Protein AF-A0A2D9YZS0-F1 (afdb_monomer_lite)

Structure (mmCIF, N/CA/C/O backbone):
data_AF-A0A2D9YZS0-F1
#
_entry.id   AF-A0A2D9YZS0-F1
#
loop_
_atom_site.group_PDB
_atom_site.id
_atom_site.type_symbol
_atom_site.label_atom_id
_atom_site.label_alt_id
_atom_site.label_comp_id
_atom_site.label_asym_id
_atom_site.label_entity_id
_atom_site.label_seq_id
_atom_site.pdbx_PDB_ins_code
_atom_site.Cartn_x
_atom_site.Cartn_y
_atom_site.Cartn_z
_atom_site.occupancy
_atom_site.B_iso_or_equiv
_atom_site.auth_seq_id
_atom_site.auth_comp_id
_atom_site.auth_asym_id
_atom_site.auth_atom_id
_atom_site.pdbx_PDB_model_num
ATOM 1 N N . GLN A 1 1 ? 3.597 -16.973 -0.737 1.00 70.44 1 GLN A N 1
ATOM 2 C CA . GLN A 1 1 ? 2.461 -17.257 -1.648 1.00 70.44 1 GLN A CA 1
ATOM 3 C C . GLN A 1 1 ? 2.086 -16.084 -2.566 1.00 70.44 1 GLN A C 1
ATOM 5 O O . GLN A 1 1 ? 2.012 -16.325 -3.759 1.00 70.44 1 GLN A O 1
ATOM 10 N N . SER A 1 2 ? 1.908 -14.833 -2.097 1.00 84.69 2 SER A N 1
ATOM 11 C CA . SER A 1 2 ? 1.722 -13.675 -3.012 1.00 84.69 2 SER A CA 1
ATOM 12 C C . SER A 1 2 ? 3.036 -13.207 -3.658 1.00 84.69 2 SER A C 1
ATOM 14 O O . SER A 1 2 ? 3.125 -13.088 -4.875 1.00 84.69 2 SER A O 1
ATOM 16 N N . ILE A 1 3 ? 4.083 -13.016 -2.844 1.00 93.44 3 ILE A N 1
ATOM 17 C CA . ILE A 1 3 ? 5.405 -12.545 -3.297 1.00 93.44 3 ILE A CA 1
ATOM 18 C C . ILE A 1 3 ? 5.982 -13.493 -4.355 1.00 93.44 3 ILE A C 1
ATOM 20 O O . ILE A 1 3 ? 6.200 -13.067 -5.483 1.00 93.44 3 ILE A O 1
ATOM 24 N N . ASP A 1 4 ? 6.102 -14.788 -4.041 1.00 92.94 4 ASP A N 1
ATOM 25 C CA . ASP A 1 4 ? 6.663 -15.786 -4.968 1.00 92.94 4 ASP A CA 1
ATOM 26 C C . ASP A 1 4 ? 5.914 -15.841 -6.311 1.00 92.94 4 ASP A C 1
ATOM 28 O O . ASP A 1 4 ? 6.512 -16.067 -7.362 1.00 92.94 4 ASP A O 1
ATOM 32 N N . TYR A 1 5 ? 4.590 -15.645 -6.289 1.00 92.38 5 TYR A N 1
ATOM 33 C CA . TYR A 1 5 ? 3.774 -15.619 -7.501 1.00 92.38 5 TYR A CA 1
ATOM 34 C C . TYR A 1 5 ? 4.123 -14.416 -8.380 1.00 92.38 5 TYR A C 1
ATOM 36 O O . TYR A 1 5 ? 4.370 -14.582 -9.577 1.00 92.38 5 TYR A O 1
ATOM 44 N N . TYR A 1 6 ? 4.176 -13.215 -7.799 1.00 92.81 6 TYR A N 1
ATOM 45 C CA . TYR A 1 6 ? 4.490 -12.007 -8.557 1.00 92.81 6 TYR A CA 1
ATOM 46 C C . TYR A 1 6 ? 5.962 -11.941 -8.981 1.00 92.81 6 TYR A C 1
ATOM 48 O O . TYR A 1 6 ? 6.238 -11.475 -10.081 1.00 92.81 6 TYR A O 1
ATOM 56 N N . GLU A 1 7 ? 6.898 -12.484 -8.197 1.00 93.12 7 GLU A N 1
ATOM 57 C CA . GLU A 1 7 ? 8.307 -12.602 -8.599 1.00 93.12 7 GLU A CA 1
ATOM 58 C C . GLU A 1 7 ? 8.473 -13.527 -9.812 1.00 93.12 7 GLU A C 1
ATOM 60 O O . GLU A 1 7 ? 9.188 -13.188 -10.755 1.00 93.12 7 GLU A O 1
ATOM 65 N N . ARG A 1 8 ? 7.753 -14.658 -9.848 1.00 92.56 8 ARG A N 1
ATOM 66 C CA . ARG A 1 8 ? 7.718 -15.544 -11.026 1.00 92.56 8 ARG A CA 1
ATOM 67 C C . ARG A 1 8 ? 7.053 -14.887 -12.231 1.00 92.56 8 ARG A C 1
ATOM 69 O O . ARG A 1 8 ? 7.498 -15.069 -13.358 1.00 92.56 8 ARG A O 1
ATOM 76 N N . ARG A 1 9 ? 5.972 -14.128 -12.025 1.00 90.00 9 ARG A N 1
ATOM 77 C CA . ARG A 1 9 ? 5.337 -13.369 -13.116 1.00 90.00 9 ARG A CA 1
ATOM 78 C C . ARG A 1 9 ? 6.302 -12.341 -13.692 1.00 90.00 9 ARG A C 1
ATOM 80 O O . ARG A 1 9 ? 6.414 -12.256 -14.914 1.00 90.00 9 ARG A O 1
ATOM 87 N N . LEU A 1 10 ? 7.015 -11.629 -12.823 1.00 91.38 10 LEU A N 1
ATOM 88 C CA . LEU A 1 10 ? 8.005 -10.639 -13.212 1.00 91.38 10 LEU A CA 1
ATOM 89 C C . LEU A 1 10 ? 9.159 -11.276 -13.987 1.00 91.38 10 LEU A C 1
ATOM 91 O O . LEU A 1 10 ? 9.530 -10.747 -15.025 1.00 91.38 10 LEU A O 1
ATOM 95 N N . SER A 1 11 ? 9.691 -12.424 -13.551 1.00 89.69 11 SER A N 1
ATOM 96 C CA . SER A 1 11 ? 10.796 -13.082 -14.263 1.00 89.69 11 SER A CA 1
ATOM 97 C C . SER A 1 11 ? 10.420 -13.520 -15.681 1.00 89.69 11 SER A C 1
ATOM 99 O O . SER A 1 11 ? 11.250 -13.424 -16.577 1.00 89.69 11 SER A O 1
ATOM 101 N N . VAL A 1 12 ? 9.169 -13.935 -15.902 1.00 87.94 12 VAL A N 1
ATOM 102 C CA . VAL A 1 12 ? 8.662 -14.312 -17.233 1.00 87.94 12 VAL A CA 1
ATOM 103 C C . VAL A 1 12 ? 8.410 -13.092 -18.126 1.00 87.94 12 VAL A C 1
ATOM 105 O O . VAL A 1 12 ? 8.607 -13.174 -19.332 1.00 87.94 12 VAL A O 1
ATOM 108 N N . HIS A 1 13 ? 7.980 -11.963 -17.557 1.00 83.38 13 HIS A N 1
ATOM 109 C CA . HIS A 1 13 ? 7.566 -10.779 -18.326 1.00 83.38 13 HIS A CA 1
ATOM 110 C C . HIS A 1 13 ? 8.608 -9.655 -18.323 1.00 83.38 13 HIS A C 1
ATOM 112 O O . HIS A 1 13 ? 8.334 -8.592 -18.866 1.00 83.38 13 HIS A O 1
ATOM 118 N N . LYS A 1 14 ? 9.797 -9.855 -17.738 1.00 74.06 14 LYS A N 1
ATOM 119 C CA . LYS A 1 14 ? 10.811 -8.796 -17.573 1.00 74.06 14 LYS A CA 1
ATOM 120 C C . LYS A 1 14 ? 11.263 -8.178 -18.901 1.00 74.06 14 LYS A C 1
ATOM 122 O O . LYS A 1 14 ? 11.593 -6.998 -18.945 1.00 74.06 14 LYS A O 1
ATOM 127 N N . GLU A 1 15 ? 11.256 -8.974 -19.965 1.00 78.69 15 GLU A N 1
ATOM 128 C CA . GLU A 1 15 ? 11.618 -8.561 -21.328 1.00 78.69 15 GLU A CA 1
ATOM 129 C C . GLU A 1 15 ? 10.388 -8.260 -22.202 1.00 78.69 15 GLU A C 1
ATOM 131 O O . GLU A 1 15 ? 10.518 -8.007 -23.397 1.00 78.69 15 GLU A O 1
ATOM 136 N N . SER A 1 16 ? 9.185 -8.271 -21.617 1.00 82.31 16 SER A N 1
ATOM 137 C CA . SER A 1 16 ? 7.958 -7.925 -22.329 1.00 82.31 16 SER A CA 1
ATOM 138 C C . SER A 1 16 ? 7.976 -6.460 -22.766 1.00 82.31 16 SER A C 1
ATOM 140 O O . SER A 1 16 ? 8.431 -5.573 -22.038 1.00 82.31 16 SER A O 1
ATOM 142 N N . SER A 1 17 ? 7.413 -6.196 -23.945 1.00 82.94 17 SER A N 1
ATOM 143 C CA . SER A 1 17 ? 7.120 -4.836 -24.406 1.00 82.94 17 SER A CA 1
ATOM 144 C C . SER A 1 17 ? 5.945 -4.200 -23.652 1.00 82.94 17 SER A C 1
ATOM 146 O O . SER A 1 17 ? 5.761 -2.990 -23.731 1.00 82.94 17 SER A O 1
ATOM 148 N N . ASP A 1 18 ? 5.175 -4.993 -22.901 1.00 89.88 18 ASP A N 1
ATOM 149 C CA . ASP A 1 18 ? 4.064 -4.519 -22.075 1.00 89.88 18 ASP A CA 1
ATOM 150 C C . ASP A 1 18 ? 4.576 -3.921 -20.755 1.00 89.88 18 ASP A C 1
ATOM 152 O O . ASP A 1 18 ? 4.667 -4.581 -19.714 1.00 89.88 18 ASP A O 1
ATOM 156 N N . LYS A 1 19 ? 4.976 -2.651 -20.827 1.00 90.94 19 LYS A N 1
ATOM 157 C CA . LYS A 1 19 ? 5.493 -1.889 -19.687 1.00 90.94 19 LYS A CA 1
ATOM 158 C C . LYS A 1 19 ? 4.419 -1.615 -18.636 1.00 90.94 19 LYS A C 1
ATOM 160 O O . LYS A 1 19 ? 4.729 -1.653 -17.447 1.00 90.94 19 LYS A O 1
ATOM 165 N N . GLU A 1 20 ? 3.169 -1.418 -19.047 1.00 91.00 20 GLU A N 1
ATOM 166 C CA . GLU A 1 20 ? 2.042 -1.219 -18.129 1.00 91.00 20 GLU A CA 1
ATOM 167 C C . GLU A 1 20 ? 1.845 -2.438 -17.227 1.00 91.00 20 GLU A C 1
ATOM 169 O O . GLU A 1 20 ? 1.749 -2.314 -16.002 1.00 91.00 20 GLU A O 1
ATOM 174 N N . TRP A 1 21 ? 1.877 -3.638 -17.808 1.00 91.25 21 TRP A N 1
ATOM 175 C CA . TRP A 1 21 ? 1.764 -4.873 -17.044 1.00 91.25 21 TRP A CA 1
ATOM 176 C C . TRP A 1 21 ? 2.940 -5.084 -16.087 1.00 91.25 21 TRP A C 1
ATOM 178 O O . TRP A 1 21 ? 2.751 -5.517 -14.946 1.00 91.25 21 TRP A O 1
ATOM 188 N N . ILE A 1 22 ? 4.160 -4.742 -16.509 1.00 93.44 22 ILE A N 1
ATOM 189 C CA . ILE A 1 22 ? 5.340 -4.811 -15.638 1.00 93.44 22 ILE A CA 1
ATOM 190 C C . ILE A 1 22 ? 5.192 -3.841 -14.457 1.00 93.44 22 ILE A C 1
ATOM 192 O O . ILE A 1 22 ? 5.415 -4.247 -13.313 1.00 93.44 22 ILE A O 1
ATOM 196 N N . ALA A 1 23 ? 4.767 -2.597 -14.706 1.00 93.94 23 ALA A N 1
ATOM 197 C CA . ALA A 1 23 ? 4.493 -1.626 -13.650 1.00 93.94 23 ALA A CA 1
ATOM 198 C C . ALA A 1 23 ? 3.445 -2.164 -12.665 1.00 93.94 23 ALA A C 1
ATOM 200 O O . ALA A 1 23 ? 3.661 -2.148 -11.454 1.00 93.94 23 ALA A O 1
ATOM 201 N N . PHE A 1 24 ? 2.352 -2.740 -13.170 1.00 92.12 24 PHE A N 1
ATOM 202 C CA . PHE A 1 24 ? 1.326 -3.364 -12.338 1.00 92.12 24 PHE A CA 1
ATOM 203 C C . PHE A 1 24 ? 1.882 -4.491 -11.450 1.00 92.12 24 PHE A C 1
ATOM 205 O O . PHE A 1 24 ? 1.581 -4.534 -10.252 1.00 92.12 24 PHE A O 1
ATOM 212 N N . ILE A 1 25 ? 2.721 -5.386 -11.991 1.00 94.19 25 ILE A N 1
ATOM 213 C CA . ILE A 1 25 ? 3.350 -6.466 -11.211 1.00 94.19 25 ILE A CA 1
ATOM 214 C C . ILE A 1 25 ? 4.218 -5.892 -10.085 1.00 94.19 25 ILE A C 1
ATOM 216 O O . ILE A 1 25 ? 4.121 -6.354 -8.944 1.00 94.19 25 ILE A O 1
ATOM 220 N N . TYR A 1 26 ? 5.029 -4.872 -10.375 1.00 96.19 26 TYR A N 1
ATOM 221 C CA . TYR A 1 26 ? 5.831 -4.188 -9.361 1.00 96.19 26 TYR A CA 1
ATOM 222 C C . TYR A 1 26 ? 4.963 -3.546 -8.274 1.00 96.19 26 TYR A C 1
ATOM 224 O O . TYR A 1 26 ? 5.251 -3.713 -7.088 1.00 96.19 26 TYR A O 1
ATOM 232 N N . GLY A 1 27 ? 3.845 -2.912 -8.639 1.00 94.50 27 GLY A N 1
ATOM 233 C CA . GLY A 1 27 ? 2.880 -2.387 -7.672 1.00 94.50 27 GLY A CA 1
ATOM 234 C C . GLY A 1 27 ? 2.322 -3.478 -6.747 1.00 94.50 27 GLY A C 1
ATOM 235 O O . GLY A 1 27 ? 2.258 -3.301 -5.527 1.00 94.50 27 GLY A O 1
ATOM 236 N N . LYS A 1 28 ? 1.991 -4.659 -7.290 1.00 93.75 28 LYS A N 1
ATOM 237 C CA . LYS A 1 28 ? 1.517 -5.809 -6.494 1.00 93.75 28 LYS A CA 1
ATOM 238 C C . LYS A 1 28 ? 2.599 -6.429 -5.607 1.00 93.75 28 LYS A C 1
ATOM 240 O O . LYS A 1 28 ? 2.289 -6.882 -4.496 1.00 93.75 28 LYS A O 1
ATOM 245 N N . LEU A 1 29 ? 3.856 -6.433 -6.050 1.00 96.19 29 LEU A N 1
ATOM 246 C CA . LEU A 1 29 ? 4.998 -6.807 -5.211 1.00 96.19 29 LEU A CA 1
ATOM 247 C C . LEU A 1 29 ? 5.174 -5.825 -4.059 1.00 96.19 29 LEU A C 1
ATOM 249 O O . LEU A 1 29 ? 5.246 -6.264 -2.911 1.00 96.19 29 LEU A O 1
ATOM 253 N N . GLY A 1 30 ? 5.155 -4.521 -4.345 1.00 96.69 30 GLY A N 1
ATOM 254 C CA . GLY A 1 30 ? 5.266 -3.472 -3.335 1.00 96.69 30 GLY A CA 1
ATOM 255 C C . GLY A 1 30 ? 4.224 -3.636 -2.240 1.00 96.69 30 GLY A C 1
ATOM 256 O O . GLY A 1 30 ? 4.551 -3.665 -1.054 1.00 96.69 30 GLY A O 1
ATOM 257 N N . PHE A 1 31 ? 2.982 -3.893 -2.642 1.00 92.94 31 PHE A N 1
ATOM 258 C CA . PHE A 1 31 ? 1.888 -4.182 -1.727 1.00 92.94 31 PHE A CA 1
ATOM 259 C C . PHE A 1 31 ? 2.143 -5.429 -0.872 1.00 92.94 31 PHE A C 1
ATOM 261 O O . PHE A 1 31 ? 2.045 -5.397 0.356 1.00 92.94 31 PHE A O 1
ATOM 268 N N . SER A 1 32 ? 2.516 -6.538 -1.512 1.00 93.38 32 SER A N 1
ATOM 269 C CA . SER A 1 32 ? 2.779 -7.802 -0.817 1.00 93.38 32 SER A CA 1
ATOM 270 C C . SER A 1 32 ? 3.911 -7.659 0.207 1.00 93.38 32 SER A C 1
ATOM 272 O O . SER A 1 32 ? 3.825 -8.200 1.313 1.00 93.38 32 SER A O 1
ATOM 274 N N . TYR A 1 33 ? 4.948 -6.891 -0.129 1.00 96.44 33 TYR A N 1
ATOM 275 C CA . TYR A 1 33 ? 6.053 -6.579 0.768 1.00 96.44 33 TYR A CA 1
ATOM 276 C C . TYR A 1 33 ? 5.649 -5.637 1.905 1.00 96.44 33 TYR A C 1
ATOM 278 O O . TYR A 1 33 ? 6.039 -5.886 3.047 1.00 96.44 33 TYR A O 1
ATOM 286 N N . PHE A 1 34 ? 4.814 -4.630 1.634 1.00 95.19 34 PHE A N 1
ATOM 287 C CA . PHE A 1 34 ? 4.296 -3.703 2.643 1.00 95.19 34 PHE A CA 1
ATOM 288 C C . PHE A 1 34 ? 3.526 -4.440 3.745 1.00 95.19 34 PHE A C 1
ATOM 290 O O . PHE A 1 34 ? 3.835 -4.288 4.927 1.00 95.19 34 PHE A O 1
ATOM 297 N N . TYR A 1 35 ? 2.587 -5.317 3.376 1.00 90.75 35 TYR A N 1
ATOM 298 C CA . TYR A 1 35 ? 1.817 -6.101 4.352 1.00 90.75 35 TYR A CA 1
ATOM 299 C C . TYR A 1 35 ? 2.637 -7.185 5.055 1.00 90.75 35 TYR A C 1
ATOM 301 O O . TYR A 1 35 ? 2.312 -7.571 6.179 1.00 90.75 35 TYR A O 1
ATOM 309 N N . SER A 1 36 ? 3.742 -7.609 4.439 1.00 93.25 36 SER A N 1
ATOM 310 C CA . SER A 1 36 ? 4.750 -8.472 5.068 1.00 93.25 36 SER A CA 1
ATOM 311 C C . SER A 1 36 ? 5.761 -7.689 5.920 1.00 93.25 36 SER A C 1
ATOM 313 O O . SER A 1 36 ? 6.728 -8.272 6.406 1.00 93.25 36 SER A O 1
ATOM 315 N N . LYS A 1 37 ? 5.560 -6.373 6.098 1.00 94.69 37 LYS A N 1
ATOM 316 C CA . LYS A 1 37 ? 6.434 -5.438 6.830 1.00 94.69 37 LYS A CA 1
ATOM 317 C C . LYS A 1 37 ? 7.867 -5.347 6.293 1.00 94.69 37 LYS A C 1
ATOM 319 O O . LYS A 1 37 ? 8.752 -4.826 6.970 1.00 94.69 37 LYS A O 1
ATOM 324 N N . ASN A 1 38 ? 8.111 -5.811 5.069 1.00 97.38 38 ASN A N 1
ATOM 325 C CA . ASN A 1 38 ? 9.389 -5.631 4.394 1.00 97.38 38 ASN A CA 1
ATOM 326 C C . ASN A 1 38 ? 9.373 -4.306 3.626 1.00 97.38 38 ASN A C 1
ATOM 328 O O . ASN A 1 38 ? 9.245 -4.269 2.404 1.00 97.38 38 ASN A O 1
ATOM 332 N N . TYR A 1 39 ? 9.464 -3.205 4.369 1.00 98.12 39 TYR A N 1
ATOM 333 C CA . TYR A 1 39 ? 9.305 -1.867 3.802 1.00 98.12 39 TYR A CA 1
ATOM 334 C C . TYR A 1 39 ? 10.423 -1.480 2.829 1.00 98.12 39 TYR A C 1
ATOM 336 O O . TYR A 1 39 ? 10.181 -0.687 1.928 1.00 98.12 39 TYR A O 1
ATOM 344 N N . VAL A 1 40 ? 11.621 -2.061 2.961 1.00 98.44 40 VAL A N 1
ATOM 345 C CA . VAL A 1 40 ? 12.727 -1.828 2.017 1.00 98.44 40 VAL A CA 1
ATOM 346 C C . VAL A 1 40 ? 12.361 -2.368 0.636 1.00 98.44 40 VAL A C 1
ATOM 348 O O . VAL A 1 40 ? 12.332 -1.607 -0.325 1.00 98.44 40 VAL A O 1
ATOM 351 N N . LYS A 1 41 ? 11.967 -3.644 0.546 1.00 98.00 41 LYS A N 1
ATOM 352 C CA . LYS A 1 41 ? 11.535 -4.231 -0.730 1.00 98.00 41 LYS A CA 1
ATOM 353 C C . LYS A 1 41 ? 10.229 -3.633 -1.250 1.00 98.00 41 LYS A C 1
ATOM 355 O O . LYS A 1 41 ? 10.024 -3.558 -2.461 1.00 98.00 41 LYS A O 1
ATOM 360 N N . ALA A 1 42 ? 9.342 -3.209 -0.347 1.00 98.31 42 ALA A N 1
ATOM 361 C CA . ALA A 1 42 ? 8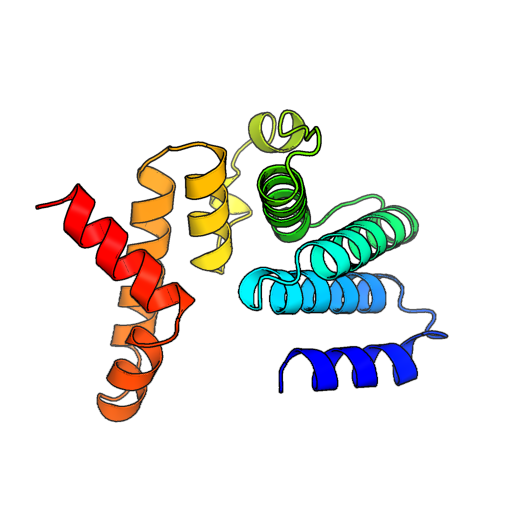.131 -2.495 -0.729 1.00 98.31 42 ALA A CA 1
ATOM 362 C C . ALA A 1 42 ? 8.476 -1.186 -1.447 1.00 98.31 42 ALA A C 1
ATOM 364 O O . ALA A 1 42 ? 7.930 -0.924 -2.515 1.00 98.31 42 ALA A O 1
ATOM 365 N N . LEU A 1 43 ? 9.423 -0.417 -0.895 1.00 98.50 43 LEU A N 1
ATOM 366 C CA . LEU A 1 43 ? 9.879 0.845 -1.468 1.00 98.50 43 LEU A CA 1
ATOM 367 C C . LEU A 1 43 ? 10.461 0.629 -2.866 1.00 98.50 43 LEU A C 1
ATOM 369 O O . LEU A 1 43 ? 9.982 1.244 -3.810 1.00 98.50 43 LEU A O 1
ATOM 373 N N . GLU A 1 44 ? 11.413 -0.298 -3.001 1.00 98.19 44 GLU A N 1
ATOM 374 C CA . GLU A 1 44 ? 12.049 -0.632 -4.285 1.00 98.19 44 GLU A CA 1
ATOM 375 C C . GLU A 1 44 ? 11.017 -1.029 -5.351 1.00 98.19 44 GLU A C 1
ATOM 377 O O . GLU A 1 44 ? 11.091 -0.610 -6.509 1.00 98.19 44 GLU A O 1
ATOM 382 N N . SER A 1 45 ? 10.021 -1.825 -4.954 1.00 98.06 45 SER A N 1
ATOM 383 C CA . SER A 1 45 ? 8.973 -2.291 -5.861 1.00 98.06 45 SER A CA 1
ATOM 384 C C . SER A 1 45 ? 8.026 -1.159 -6.268 1.00 98.06 45 SER A C 1
ATOM 386 O O . SER A 1 45 ? 7.676 -1.054 -7.439 1.00 98.06 45 SER A O 1
ATOM 388 N N . PHE A 1 46 ? 7.623 -0.287 -5.340 1.00 97.62 46 PHE A N 1
ATOM 389 C CA . PHE A 1 46 ? 6.771 0.857 -5.669 1.00 97.62 46 PHE A CA 1
ATOM 390 C C . PHE A 1 46 ? 7.497 1.898 -6.525 1.00 97.62 46 PHE A C 1
ATOM 392 O O . PHE A 1 46 ? 6.909 2.390 -7.481 1.00 97.62 46 PHE A O 1
ATOM 399 N N . GLU A 1 47 ? 8.772 2.182 -6.252 1.00 97.06 47 GLU A N 1
ATOM 400 C CA . GLU A 1 47 ? 9.585 3.086 -7.079 1.00 97.06 47 GLU A CA 1
ATOM 401 C C . GLU A 1 47 ? 9.749 2.535 -8.503 1.00 97.06 47 GLU A C 1
ATOM 403 O O . GLU A 1 47 ? 9.538 3.267 -9.470 1.00 97.06 47 GLU A O 1
ATOM 408 N N . SER A 1 48 ? 9.997 1.226 -8.643 1.00 96.50 48 SER A N 1
ATOM 409 C CA . SER A 1 48 ? 10.033 0.556 -9.953 1.00 96.50 48 SER A CA 1
ATOM 410 C C . SER A 1 48 ? 8.685 0.642 -10.678 1.00 96.50 48 SER A C 1
ATOM 412 O O . SER A 1 48 ? 8.634 0.904 -11.877 1.00 96.50 48 SER A O 1
ATOM 414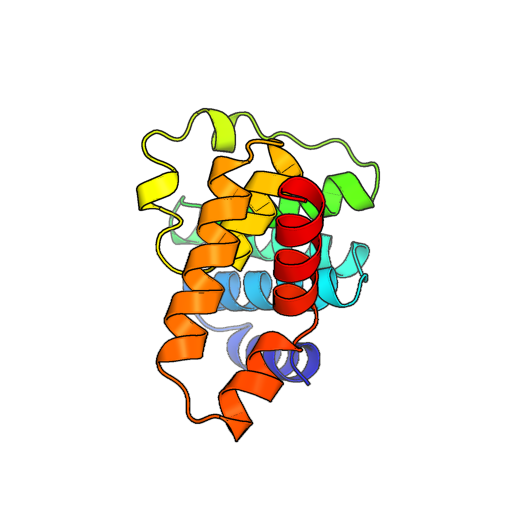 N N . SER A 1 49 ? 7.577 0.452 -9.953 1.00 96.00 49 SER A N 1
ATOM 415 C CA . SER A 1 49 ? 6.227 0.594 -10.508 1.00 96.00 49 SER A CA 1
ATOM 416 C C . SER A 1 49 ? 5.966 2.010 -11.018 1.00 96.00 49 SER A C 1
ATOM 418 O O . SER A 1 49 ? 5.442 2.150 -12.120 1.00 96.00 49 SER A O 1
ATOM 420 N N . THR A 1 50 ? 6.302 3.037 -10.231 1.00 95.12 50 THR A N 1
ATOM 421 C CA . THR A 1 50 ? 6.121 4.448 -10.602 1.00 95.12 50 THR A CA 1
ATOM 422 C C . THR A 1 50 ? 6.958 4.796 -11.826 1.00 95.12 50 THR A C 1
ATOM 424 O O . THR A 1 50 ? 6.420 5.340 -12.786 1.00 95.12 50 THR A O 1
ATOM 427 N N . GLN A 1 51 ? 8.246 4.437 -11.831 1.00 95.56 51 GLN A N 1
ATOM 428 C CA . GLN A 1 51 ? 9.137 4.746 -12.947 1.00 95.56 51 GLN A CA 1
ATOM 429 C C . GLN A 1 51 ? 8.610 4.164 -14.265 1.00 95.56 51 GLN A C 1
ATOM 431 O O . GLN A 1 51 ? 8.484 4.879 -15.255 1.00 95.56 51 GLN A O 1
ATOM 436 N N . ILE A 1 52 ? 8.255 2.878 -14.269 1.00 94.19 52 ILE A N 1
ATOM 437 C CA . ILE A 1 52 ? 7.814 2.195 -15.488 1.00 94.19 52 ILE A CA 1
ATOM 438 C C . ILE A 1 52 ? 6.447 2.717 -15.951 1.00 94.19 52 ILE A C 1
ATOM 440 O O . ILE A 1 52 ? 6.232 2.870 -17.151 1.00 94.19 52 ILE A O 1
ATOM 444 N N . ALA A 1 53 ? 5.527 3.013 -15.026 1.00 93.50 53 ALA A N 1
ATOM 445 C CA . ALA A 1 53 ? 4.220 3.571 -15.375 1.00 93.50 53 ALA A CA 1
ATOM 446 C C . ALA A 1 53 ? 4.349 4.955 -16.032 1.00 93.50 53 ALA A C 1
ATOM 448 O O . ALA A 1 53 ? 3.718 5.202 -17.062 1.00 93.50 53 ALA A O 1
ATOM 449 N N . LEU A 1 54 ? 5.224 5.816 -15.498 1.00 92.69 54 LEU A N 1
ATOM 450 C CA . LEU A 1 54 ? 5.529 7.122 -16.083 1.00 92.69 54 LEU A CA 1
ATOM 451 C C . LEU A 1 54 ? 6.157 6.994 -17.476 1.00 92.69 54 LEU A C 1
ATOM 453 O O . LEU A 1 54 ? 5.737 7.691 -18.394 1.00 92.69 54 LEU A O 1
ATOM 457 N N . GLU A 1 55 ? 7.107 6.074 -17.658 1.00 91.75 55 GLU A N 1
ATOM 458 C CA . GLU A 1 55 ? 7.721 5.807 -18.967 1.00 91.75 55 GLU A CA 1
ATOM 459 C C . GLU A 1 55 ? 6.706 5.279 -20.000 1.00 91.75 55 GLU A C 1
ATOM 461 O O . GLU A 1 55 ? 6.816 5.593 -21.184 1.00 91.75 55 GLU A O 1
ATOM 466 N N . ALA A 1 56 ? 5.728 4.478 -19.568 1.00 91.00 56 ALA A N 1
ATOM 467 C CA . ALA A 1 56 ? 4.763 3.826 -20.454 1.00 91.00 56 ALA A CA 1
ATOM 468 C C . ALA A 1 56 ? 3.550 4.702 -20.801 1.00 91.00 56 ALA A C 1
ATOM 470 O O . ALA A 1 56 ? 3.098 4.710 -21.943 1.00 91.00 56 ALA A O 1
ATOM 471 N N . THR A 1 57 ? 3.014 5.413 -19.810 1.00 89.38 57 THR A N 1
ATOM 472 C CA . THR A 1 57 ? 1.693 6.065 -19.888 1.00 89.38 57 THR A CA 1
ATOM 473 C C . THR A 1 57 ? 1.712 7.529 -19.481 1.00 89.38 57 THR A C 1
ATOM 475 O O . THR A 1 57 ? 0.721 8.227 -19.679 1.00 89.38 57 THR A O 1
ATOM 478 N N . ASN A 1 58 ? 2.824 8.006 -18.910 1.00 86.75 58 ASN A N 1
ATOM 479 C CA . ASN A 1 58 ? 2.911 9.312 -18.260 1.00 86.75 58 ASN A CA 1
ATOM 480 C C . ASN A 1 58 ? 1.860 9.507 -17.142 1.00 86.75 58 ASN A C 1
ATOM 482 O O . ASN A 1 58 ? 1.506 10.634 -16.799 1.00 86.75 58 ASN A O 1
ATOM 486 N N . GLU A 1 59 ? 1.360 8.409 -16.566 1.00 83.38 59 GLU A N 1
ATOM 487 C CA . GLU A 1 59 ? 0.423 8.398 -15.447 1.00 83.38 59 GLU A CA 1
ATOM 488 C C . GLU A 1 59 ? 0.914 7.440 -14.356 1.00 83.38 59 GLU A C 1
ATOM 490 O O . GLU A 1 59 ? 1.496 6.386 -14.612 1.00 83.38 59 GLU A O 1
ATOM 495 N N . GLU A 1 60 ? 0.663 7.806 -13.102 1.00 78.81 60 GLU A N 1
ATOM 496 C CA . GLU A 1 60 ? 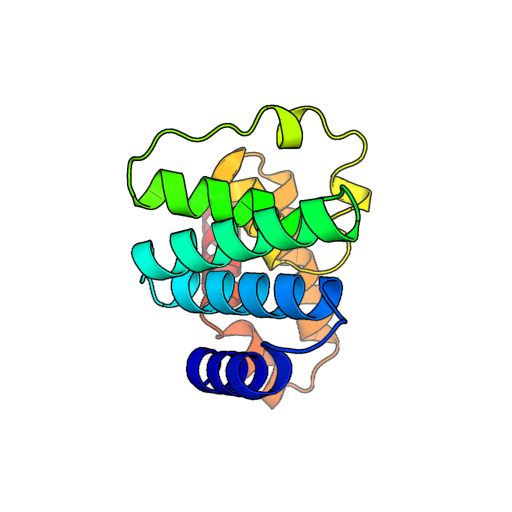0.916 6.948 -11.954 1.00 78.81 60 GLU A CA 1
ATOM 497 C C . GLU A 1 60 ? -0.391 6.466 -11.335 1.00 78.81 60 GLU A C 1
ATOM 499 O O . GLU A 1 60 ? -1.344 7.224 -11.145 1.00 78.81 60 GLU A O 1
ATOM 504 N N . MET A 1 61 ? -0.399 5.207 -10.906 1.00 85.44 61 MET A N 1
ATOM 505 C CA . MET A 1 61 ? -1.530 4.636 -10.188 1.00 85.44 61 MET A CA 1
ATOM 506 C C . MET A 1 61 ? -1.659 5.264 -8.795 1.00 85.44 61 MET A C 1
ATOM 508 O O . MET A 1 61 ? -0.748 5.153 -7.971 1.00 85.44 61 MET A O 1
ATOM 512 N N . LEU A 1 62 ? -2.828 5.834 -8.485 1.00 87.44 62 LEU A N 1
ATOM 513 C CA . LEU A 1 62 ? -3.136 6.401 -7.163 1.00 87.44 62 LEU A CA 1
ATOM 514 C C . LEU A 1 62 ? -2.837 5.414 -6.021 1.00 87.44 62 LEU A C 1
ATOM 516 O O . LEU A 1 62 ? -2.222 5.786 -5.024 1.00 87.44 62 LEU A O 1
ATOM 520 N N . HIS A 1 63 ? -3.201 4.142 -6.196 1.00 88.12 63 HIS A N 1
ATOM 521 C CA . HIS A 1 63 ? -2.879 3.079 -5.244 1.00 88.12 63 HIS A CA 1
ATOM 522 C C . HIS A 1 63 ? -1.374 3.017 -4.921 1.00 88.12 63 HIS A C 1
ATOM 524 O O . HIS A 1 63 ? -0.985 2.971 -3.756 1.00 88.12 63 HIS A O 1
ATOM 530 N N . VAL A 1 64 ? -0.510 3.062 -5.942 1.00 92.06 64 VAL A N 1
ATOM 531 C CA . VAL A 1 64 ? 0.949 3.020 -5.759 1.00 92.06 64 VAL A CA 1
ATOM 532 C C . VAL A 1 64 ? 1.438 4.274 -5.041 1.00 92.06 64 VAL A C 1
ATOM 534 O O . VAL A 1 64 ? 2.232 4.148 -4.113 1.00 92.06 64 VAL A O 1
ATOM 537 N N . LYS A 1 65 ? 0.904 5.457 -5.369 1.00 92.56 65 LYS A N 1
ATOM 538 C CA . LYS A 1 65 ? 1.239 6.715 -4.675 1.00 92.56 65 LYS A CA 1
ATOM 539 C C . LYS A 1 65 ? 0.955 6.650 -3.178 1.00 92.56 65 LYS A C 1
ATOM 541 O O . LYS A 1 65 ? 1.825 6.971 -2.367 1.00 92.56 65 LYS A O 1
ATOM 546 N N . ILE A 1 66 ? -0.237 6.178 -2.809 1.00 93.88 66 ILE A N 1
ATOM 547 C CA . ILE A 1 66 ? -0.658 6.033 -1.409 1.00 93.88 66 ILE A CA 1
ATOM 548 C C . ILE A 1 66 ? 0.321 5.129 -0.652 1.00 93.88 66 ILE A C 1
ATOM 550 O O . ILE A 1 66 ? 0.864 5.507 0.390 1.00 93.88 66 ILE A O 1
ATOM 554 N N . TYR A 1 67 ? 0.588 3.937 -1.186 1.00 95.19 67 TYR A N 1
ATOM 555 C CA . TYR A 1 67 ? 1.423 2.962 -0.491 1.00 95.19 67 TYR A CA 1
ATOM 556 C C . TYR A 1 67 ? 2.919 3.277 -0.555 1.00 95.19 67 TYR A C 1
ATOM 558 O O . TYR A 1 67 ? 3.643 2.924 0.378 1.00 95.19 67 TYR A O 1
ATOM 566 N N . LEU A 1 68 ? 3.389 4.005 -1.568 1.00 96.75 68 LEU A N 1
ATOM 567 C CA . LEU A 1 68 ? 4.741 4.557 -1.611 1.00 96.75 68 LEU A CA 1
ATOM 568 C C . LEU A 1 68 ? 4.948 5.574 -0.482 1.00 96.75 68 LEU A C 1
ATOM 570 O O . LEU A 1 68 ? 5.922 5.468 0.268 1.00 96.75 68 LEU A O 1
ATOM 574 N N . ALA A 1 69 ? 4.009 6.509 -0.302 1.00 96.94 69 ALA A N 1
ATOM 575 C CA . ALA A 1 69 ? 4.050 7.488 0.783 1.00 96.94 69 ALA A CA 1
ATOM 576 C C . ALA A 1 69 ? 4.001 6.809 2.164 1.00 96.94 69 ALA A C 1
ATOM 578 O O . ALA A 1 69 ? 4.832 7.094 3.030 1.00 96.94 69 ALA A O 1
ATOM 579 N N . LEU A 1 70 ? 3.102 5.837 2.357 1.00 96.81 70 LEU A N 1
ATOM 580 C CA . LEU A 1 70 ? 3.040 5.051 3.595 1.00 96.81 70 LEU A CA 1
ATOM 581 C C . LEU A 1 70 ? 4.329 4.267 3.850 1.00 96.81 70 LEU A C 1
ATOM 583 O O . LEU A 1 70 ? 4.805 4.222 4.983 1.00 96.81 70 LEU A O 1
ATOM 587 N N . THR A 1 71 ? 4.924 3.673 2.817 1.00 98.12 71 THR A N 1
ATOM 588 C CA . THR A 1 71 ? 6.192 2.942 2.940 1.00 98.12 71 THR A CA 1
ATOM 589 C C . THR A 1 71 ? 7.325 3.871 3.369 1.00 98.12 71 THR A C 1
ATOM 591 O O . THR A 1 71 ? 8.063 3.553 4.305 1.00 98.12 71 THR A O 1
ATOM 594 N N . LYS A 1 72 ? 7.434 5.052 2.750 1.00 98.00 72 LYS A N 1
ATOM 595 C CA . LYS A 1 72 ? 8.410 6.078 3.141 1.00 98.00 72 LYS A CA 1
ATOM 596 C C . LYS A 1 72 ? 8.193 6.537 4.588 1.00 98.00 72 LYS A C 1
ATOM 598 O O . LYS A 1 72 ? 9.160 6.580 5.348 1.00 98.00 72 LYS A O 1
ATOM 603 N N . LYS A 1 73 ? 6.938 6.743 5.010 1.00 96.75 73 LYS A N 1
ATOM 604 C CA . LYS A 1 73 ? 6.564 7.036 6.407 1.00 96.75 73 LYS A CA 1
ATOM 605 C C . LYS A 1 73 ? 7.039 5.945 7.376 1.00 96.75 73 LYS A C 1
ATOM 607 O O . LYS A 1 73 ? 7.650 6.271 8.391 1.00 96.75 73 LYS A O 1
ATOM 612 N N . GLN A 1 74 ? 6.829 4.660 7.062 1.00 97.31 74 GLN A N 1
ATOM 613 C CA . GLN A 1 74 ? 7.306 3.535 7.891 1.00 97.31 74 GLN A CA 1
ATOM 614 C C . GLN A 1 74 ? 8.838 3.487 7.994 1.00 97.31 74 GLN A C 1
ATOM 616 O O . GLN A 1 74 ? 9.383 3.179 9.053 1.00 97.31 74 GLN A O 1
ATOM 621 N N . LEU A 1 75 ? 9.536 3.838 6.912 1.00 97.88 75 LEU A N 1
ATOM 622 C CA . LEU A 1 75 ? 10.997 3.923 6.862 1.00 97.88 75 LEU A CA 1
ATOM 623 C C . LEU A 1 75 ? 11.566 5.226 7.447 1.00 97.88 75 LEU A C 1
ATOM 625 O O . LEU A 1 75 ? 12.782 5.403 7.426 1.00 97.88 75 LEU A O 1
ATOM 629 N N . ARG A 1 76 ? 10.720 6.136 7.957 1.00 97.44 76 ARG A N 1
ATOM 630 C CA . ARG A 1 76 ? 11.108 7.484 8.419 1.00 97.44 76 ARG A CA 1
ATOM 631 C C . ARG A 1 76 ? 11.854 8.298 7.351 1.00 97.44 76 ARG A C 1
ATOM 633 O O . ARG A 1 76 ? 12.715 9.109 7.679 1.00 97.44 76 ARG A O 1
ATOM 640 N N . LYS A 1 77 ? 11.536 8.063 6.077 1.00 96.94 77 LYS A N 1
ATOM 641 C CA . LYS A 1 77 ? 12.012 8.864 4.947 1.00 96.94 77 LYS A CA 1
ATOM 642 C C . LYS A 1 77 ? 11.056 10.024 4.701 1.00 96.94 77 LYS A C 1
ATOM 644 O O . LYS A 1 77 ? 9.874 9.926 5.025 1.00 96.94 77 LYS A O 1
ATOM 649 N N . GLU A 1 78 ? 11.558 11.087 4.088 1.00 95.31 78 GLU A N 1
ATOM 650 C CA . GLU A 1 78 ? 10.718 12.169 3.574 1.00 95.31 78 GLU A CA 1
ATOM 651 C C . GLU A 1 78 ? 9.780 11.644 2.480 1.00 95.31 78 GLU A C 1
ATOM 653 O O . GLU A 1 78 ? 10.144 10.773 1.682 1.00 95.31 78 GLU A O 1
ATOM 658 N N . TYR A 1 79 ? 8.552 12.152 2.467 1.00 93.81 79 TYR A N 1
ATOM 659 C CA . TYR A 1 79 ? 7.531 11.809 1.486 1.00 93.81 79 TYR A CA 1
ATOM 660 C C . TYR A 1 79 ? 6.645 13.018 1.217 1.00 93.81 79 TYR A C 1
ATOM 662 O O . TYR A 1 79 ? 6.414 13.830 2.111 1.00 93.81 79 TYR A O 1
ATOM 670 N N . ASP A 1 80 ? 6.147 13.106 -0.012 1.00 89.81 80 ASP A N 1
ATOM 671 C CA . ASP A 1 80 ? 5.225 14.145 -0.445 1.00 89.81 80 ASP A CA 1
ATOM 672 C C . ASP A 1 80 ? 3.865 13.520 -0.771 1.00 89.81 80 ASP A C 1
ATOM 674 O O . ASP A 1 80 ? 3.784 12.463 -1.400 1.00 89.81 80 ASP A O 1
ATOM 678 N N . ILE A 1 81 ? 2.804 14.169 -0.300 1.00 90.75 81 ILE A N 1
ATOM 679 C CA . ILE A 1 81 ? 1.410 13.813 -0.581 1.00 90.75 81 ILE A CA 1
ATOM 680 C C . ILE A 1 81 ? 0.660 14.959 -1.265 1.00 90.75 81 ILE A C 1
ATOM 682 O O . ILE A 1 81 ? -0.549 14.854 -1.446 1.00 90.75 81 ILE A O 1
ATOM 686 N N . SER A 1 82 ? 1.344 16.042 -1.650 1.00 90.31 82 SER A N 1
ATOM 687 C CA . SER A 1 82 ? 0.742 17.228 -2.272 1.00 90.31 82 SER A CA 1
ATOM 688 C C . SER A 1 82 ? -0.033 16.868 -3.531 1.00 90.31 82 SER A C 1
ATOM 690 O O . SER A 1 82 ? -1.145 17.347 -3.727 1.00 90.31 82 SER A O 1
ATOM 692 N N . GLU A 1 83 ? 0.495 15.948 -4.340 1.00 86.12 83 GLU A N 1
ATOM 693 C CA . GLU A 1 83 ? -0.224 15.442 -5.507 1.00 86.12 83 GLU A CA 1
ATOM 694 C C . GLU A 1 83 ? -1.501 14.689 -5.127 1.00 86.12 83 GLU A C 1
ATOM 696 O O . GLU A 1 83 ? -2.526 14.901 -5.760 1.00 86.12 83 GLU A O 1
ATOM 701 N N . ILE A 1 84 ? -1.472 13.851 -4.081 1.00 87.88 84 ILE A N 1
ATOM 702 C CA . ILE A 1 84 ? -2.658 13.125 -3.592 1.00 87.88 84 ILE A CA 1
ATOM 703 C C . ILE A 1 84 ? -3.705 14.122 -3.074 1.00 87.88 84 ILE A C 1
ATOM 705 O O . ILE A 1 84 ? -4.889 13.970 -3.354 1.00 87.88 84 ILE A O 1
ATOM 709 N N . LEU A 1 85 ? -3.267 15.152 -2.344 1.00 85.81 85 LEU A N 1
ATOM 710 C CA . LEU A 1 85 ? -4.126 16.212 -1.811 1.00 85.81 85 LEU A CA 1
ATOM 711 C C . LEU A 1 85 ? -4.722 17.104 -2.908 1.00 85.81 85 LEU A C 1
ATOM 713 O O . LEU A 1 85 ? -5.827 17.609 -2.740 1.00 85.81 85 LEU A O 1
ATOM 717 N N . GLY A 1 86 ? -3.996 17.301 -4.010 1.00 84.88 86 GLY A N 1
ATOM 718 C CA . GLY A 1 86 ? -4.434 18.084 -5.163 1.00 84.88 86 GLY A CA 1
ATOM 719 C C . GLY A 1 86 ? -5.331 17.323 -6.143 1.00 84.88 86 GLY A C 1
ATOM 720 O O . GLY A 1 86 ? -5.777 17.912 -7.124 1.00 84.88 86 GLY A O 1
ATOM 721 N N . MET A 1 87 ? -5.592 16.028 -5.922 1.00 83.75 87 MET A N 1
ATOM 722 C CA . MET A 1 87 ? -6.495 15.262 -6.781 1.00 83.75 87 MET A CA 1
ATOM 723 C C . MET A 1 87 ? -7.954 15.613 -6.499 1.00 83.75 87 MET A C 1
ATOM 725 O O . MET A 1 87 ? -8.530 15.205 -5.488 1.00 83.75 87 MET A O 1
ATOM 729 N N . ASP A 1 88 ? -8.587 16.271 -7.465 1.00 79.19 88 ASP A N 1
ATOM 730 C CA . ASP A 1 88 ? -10.038 16.399 -7.485 1.00 79.19 88 ASP A CA 1
ATOM 731 C C . ASP A 1 88 ? -10.696 15.017 -7.563 1.00 79.19 88 ASP A C 1
ATOM 733 O O . ASP A 1 88 ? -10.249 14.127 -8.295 1.00 79.19 88 ASP A O 1
ATOM 737 N N . LYS A 1 89 ? -11.802 14.851 -6.826 1.00 75.06 89 LYS A N 1
ATOM 738 C CA . LYS A 1 89 ? -12.643 13.643 -6.871 1.00 75.06 89 LYS A CA 1
ATOM 739 C C . LYS A 1 89 ? -11.856 12.355 -6.612 1.00 75.06 89 LYS A C 1
ATOM 741 O O . LYS A 1 89 ? -12.101 11.329 -7.251 1.00 75.06 89 LYS A O 1
ATOM 746 N N . ILE A 1 90 ? -10.933 12.384 -5.649 1.00 75.31 90 ILE A N 1
ATOM 747 C CA . ILE A 1 90 ? -10.170 11.199 -5.236 1.00 75.31 90 ILE A CA 1
ATOM 748 C C . ILE A 1 90 ? -11.090 9.998 -4.955 1.00 75.31 90 ILE A C 1
ATOM 750 O O . ILE A 1 90 ? -10.805 8.886 -5.380 1.00 75.31 90 ILE A O 1
ATOM 754 N N . GLU A 1 91 ? -12.267 10.236 -4.377 1.00 68.69 91 GLU A N 1
ATOM 755 C CA . GLU A 1 91 ? -13.308 9.231 -4.128 1.00 68.69 91 GLU A CA 1
ATOM 756 C C . GLU A 1 91 ? -13.752 8.479 -5.397 1.00 68.69 91 GLU A C 1
ATOM 758 O O . GLU A 1 91 ? -13.995 7.273 -5.353 1.00 68.69 91 GLU A O 1
ATOM 763 N N . GLU A 1 92 ? -13.798 9.149 -6.555 1.00 69.06 92 GLU A N 1
ATOM 764 C CA . GLU A 1 92 ? -14.149 8.523 -7.831 1.00 69.06 92 GLU A CA 1
ATOM 765 C C . GLU A 1 92 ? -13.022 7.622 -8.360 1.00 69.06 92 GLU A C 1
ATOM 767 O O . GLU A 1 92 ? -13.319 6.618 -9.013 1.00 69.06 92 GLU A O 1
ATOM 772 N N . LYS A 1 93 ? -11.757 7.954 -8.053 1.00 70.44 93 LYS A N 1
ATOM 773 C CA . LYS A 1 93 ? -10.551 7.188 -8.425 1.00 70.44 93 LYS A CA 1
ATOM 774 C C . LYS A 1 93 ? -10.296 5.987 -7.505 1.00 70.44 93 LYS A C 1
ATOM 776 O O . LYS A 1 93 ? -9.694 5.008 -7.932 1.00 70.44 93 LYS A O 1
ATOM 781 N N . VAL A 1 94 ? -10.778 6.035 -6.264 1.00 67.00 94 VAL A N 1
ATOM 782 C CA . VAL A 1 94 ? -10.544 5.021 -5.211 1.00 67.00 94 VAL A CA 1
ATOM 783 C C . VAL A 1 94 ? -11.606 3.904 -5.237 1.00 67.00 94 VAL A C 1
ATOM 785 O O . VAL A 1 94 ? -11.643 3.028 -4.376 1.00 67.00 94 VAL A O 1
ATOM 788 N N . ARG A 1 95 ? -12.483 3.897 -6.249 1.00 53.38 95 ARG A N 1
ATOM 789 C CA . ARG A 1 95 ? -13.779 3.199 -6.241 1.00 53.38 95 ARG A CA 1
ATOM 790 C C . ARG A 1 95 ? -13.781 1.678 -5.998 1.00 53.38 95 ARG A C 1
ATOM 792 O O . ARG A 1 95 ? -14.869 1.145 -5.835 1.00 53.38 95 ARG A O 1
ATOM 799 N N . ASN A 1 96 ? -12.645 0.969 -5.962 1.00 55.59 96 ASN A N 1
ATOM 800 C CA . ASN A 1 96 ? -12.652 -0.503 -6.018 1.00 55.59 96 ASN A CA 1
ATOM 801 C C . ASN A 1 96 ? -11.966 -1.298 -4.893 1.00 55.59 96 ASN A C 1
ATOM 803 O O . ASN A 1 96 ? -12.126 -2.522 -4.879 1.00 55.59 96 ASN A O 1
ATOM 807 N N . TYR A 1 97 ? -11.269 -0.701 -3.921 1.00 75.62 97 TYR A N 1
ATOM 808 C CA . TYR A 1 97 ? -10.640 -1.507 -2.863 1.00 75.62 97 TYR A CA 1
ATOM 809 C C . TYR A 1 97 ? -10.605 -0.780 -1.514 1.00 75.62 97 TYR A C 1
ATOM 811 O O . TYR A 1 97 ? -9.925 0.232 -1.380 1.00 75.62 97 TYR A O 1
ATOM 819 N N . TYR A 1 98 ? -11.251 -1.352 -0.485 1.00 85.62 98 TYR A N 1
ATOM 820 C CA . TYR A 1 98 ? -11.114 -0.990 0.941 1.00 85.62 98 TYR A CA 1
ATOM 821 C C . TYR A 1 98 ? -9.670 -0.695 1.378 1.00 85.62 98 TYR A C 1
ATOM 823 O O . TYR A 1 98 ? -9.420 0.069 2.302 1.00 85.62 98 TYR A O 1
ATOM 831 N N . VAL A 1 99 ? -8.713 -1.312 0.696 1.00 87.19 99 VAL A N 1
ATOM 832 C CA . VAL A 1 99 ? -7.274 -1.125 0.824 1.00 87.19 99 VAL A CA 1
ATOM 833 C C . VAL A 1 99 ? -6.851 0.329 0.574 1.00 87.19 99 VAL A C 1
ATOM 835 O O . VAL A 1 99 ? -6.175 0.923 1.405 1.00 87.19 99 VAL A O 1
ATOM 838 N N . ASP A 1 100 ? -7.284 0.927 -0.531 1.00 89.19 100 ASP A N 1
ATOM 839 C CA . ASP A 1 100 ? -6.893 2.279 -0.943 1.00 89.19 100 ASP A CA 1
ATOM 840 C C . ASP A 1 100 ? -7.531 3.315 -0.019 1.00 89.19 100 ASP A C 1
ATOM 842 O O . ASP A 1 100 ? -6.863 4.238 0.441 1.00 89.19 100 ASP A O 1
ATOM 846 N N . GLN A 1 101 ? -8.805 3.093 0.319 1.00 91.12 101 GLN A N 1
ATOM 847 C CA . GLN A 1 101 ? -9.537 3.852 1.332 1.00 91.12 101 GLN A CA 1
ATOM 848 C C . GLN A 1 101 ? -8.791 3.813 2.675 1.00 91.12 101 GLN A C 1
ATOM 850 O O . GLN A 1 101 ? -8.490 4.844 3.271 1.00 91.12 101 GLN A O 1
ATOM 855 N N . PHE A 1 102 ? -8.378 2.627 3.123 1.00 92.94 102 PHE A N 1
ATOM 856 C CA . PHE A 1 102 ? -7.617 2.497 4.358 1.00 92.94 102 PHE A CA 1
ATOM 857 C C . PHE A 1 102 ? -6.246 3.181 4.285 1.00 92.94 102 PHE A C 1
ATOM 859 O O . PHE A 1 102 ? -5.828 3.827 5.246 1.00 92.94 102 PHE A O 1
ATOM 866 N N . GLY A 1 103 ? -5.559 3.096 3.145 1.00 92.69 103 GLY A N 1
ATOM 867 C CA . GLY A 1 103 ? -4.298 3.796 2.929 1.00 92.69 103 GLY A CA 1
ATOM 868 C C . GLY A 1 103 ? -4.453 5.322 2.976 1.00 92.69 103 GLY A C 1
ATOM 869 O O . GLY A 1 103 ? -3.652 6.002 3.619 1.00 92.69 103 GLY A O 1
ATOM 870 N N . LEU A 1 104 ? -5.519 5.864 2.379 1.00 92.31 104 LEU A N 1
ATOM 871 C CA . LEU A 1 104 ? -5.853 7.289 2.466 1.00 92.31 104 LEU A CA 1
ATOM 872 C C . LEU A 1 104 ? -6.185 7.713 3.891 1.00 92.31 104 LEU A C 1
ATOM 874 O O . LEU A 1 104 ? -5.680 8.738 4.341 1.00 92.31 104 LEU A O 1
ATOM 878 N N . TYR A 1 105 ? -6.947 6.912 4.635 1.00 93.56 105 TYR A N 1
ATOM 879 C CA . TYR A 1 105 ? -7.162 7.151 6.060 1.00 93.56 105 TYR A CA 1
ATOM 880 C C . TYR A 1 105 ? -5.826 7.215 6.828 1.00 93.56 105 TYR A C 1
ATOM 882 O O . TYR A 1 105 ? -5.600 8.146 7.597 1.00 93.56 105 TYR A O 1
ATOM 890 N N . GLN A 1 106 ? -4.888 6.295 6.577 1.00 93.50 106 GLN A N 1
ATOM 891 C CA . GLN A 1 106 ? -3.579 6.279 7.250 1.00 93.50 106 GLN A CA 1
ATOM 892 C C . GLN A 1 106 ? -2.667 7.473 6.904 1.00 93.50 106 GLN A C 1
ATOM 894 O O . GLN A 1 106 ? -1.774 7.823 7.693 1.00 93.50 106 GLN A O 1
ATOM 899 N N . LEU A 1 107 ? -2.847 8.071 5.723 1.00 92.25 107 LEU A N 1
ATOM 900 C CA . LEU A 1 107 ? -2.119 9.265 5.290 1.00 92.25 107 LEU A CA 1
ATOM 901 C C . LEU A 1 107 ? -2.773 10.553 5.786 1.00 92.25 107 LEU A C 1
ATOM 903 O O . LEU A 1 107 ? -2.076 11.424 6.299 1.00 92.25 107 LEU A O 1
ATOM 907 N N . LEU A 1 108 ? -4.091 10.661 5.627 1.00 91.19 108 LEU A N 1
ATOM 908 C CA . LEU A 1 108 ? -4.840 11.910 5.751 1.00 91.19 108 LEU A CA 1
ATOM 909 C C . LEU A 1 108 ? -5.565 12.050 7.093 1.00 91.19 108 LEU A C 1
ATOM 911 O O . LEU A 1 108 ? -5.955 13.153 7.460 1.00 91.19 108 LEU A O 1
ATOM 915 N N . GLY A 1 109 ? -5.784 10.949 7.814 1.00 90.38 109 GLY A N 1
ATOM 916 C CA . GLY A 1 109 ? -6.512 10.933 9.085 1.00 90.38 109 GLY A CA 1
ATOM 917 C C . GLY A 1 109 ? -8.006 11.252 8.967 1.00 90.38 109 GLY A C 1
ATOM 918 O O . GLY A 1 109 ? -8.680 11.389 9.983 1.00 90.38 109 GLY A O 1
ATOM 919 N N . ASN A 1 110 ? -8.544 11.380 7.748 1.00 90.12 110 ASN A N 1
ATOM 920 C CA . ASN A 1 110 ? -9.964 11.644 7.542 1.00 90.12 110 ASN A CA 1
ATOM 921 C C . ASN A 1 110 ? -10.772 10.346 7.684 1.00 90.12 110 ASN A C 1
ATOM 923 O O . ASN A 1 110 ? -10.608 9.398 6.912 1.00 90.12 110 ASN A O 1
ATOM 927 N N . ARG A 1 111 ? -11.673 10.341 8.666 1.00 91.12 111 ARG A N 1
ATOM 928 C CA . ARG A 1 111 ? -12.522 9.207 9.040 1.00 91.12 111 ARG A CA 1
ATOM 929 C C . ARG A 1 111 ? -13.444 8.720 7.921 1.00 91.12 111 ARG A C 1
ATOM 931 O O . ARG A 1 111 ? -13.736 7.531 7.892 1.00 91.12 111 ARG A O 1
ATOM 938 N N . VAL A 1 112 ? -13.832 9.584 6.979 1.00 90.31 112 VAL A N 1
ATOM 939 C CA . VAL A 1 112 ? -14.657 9.196 5.816 1.00 90.31 112 VAL A CA 1
ATOM 940 C C . VAL A 1 112 ? -14.005 8.049 5.037 1.00 90.31 112 VAL A C 1
ATOM 942 O O . VAL A 1 112 ? -14.678 7.117 4.610 1.00 90.31 112 VAL A O 1
ATOM 945 N N . TYR A 1 113 ? -12.676 8.050 4.916 1.00 92.00 113 TYR A N 1
ATOM 946 C CA . TYR A 1 113 ? -11.963 6.969 4.241 1.00 92.00 113 TYR A CA 1
ATOM 947 C C . TYR A 1 113 ? -11.976 5.657 5.043 1.00 92.00 113 TYR A C 1
ATOM 949 O O . TYR A 1 113 ? -12.055 4.579 4.458 1.00 92.00 113 TYR A O 1
ATOM 957 N N . LEU A 1 114 ? -11.944 5.716 6.380 1.00 93.75 114 LEU A N 1
ATOM 958 C CA . LEU A 1 114 ? -12.076 4.514 7.212 1.00 93.75 114 LEU A CA 1
ATOM 959 C C . LEU A 1 114 ? -13.488 3.931 7.124 1.00 93.75 114 LEU A C 1
ATOM 961 O O . LEU A 1 114 ? -13.637 2.719 6.989 1.00 93.75 114 LEU A O 1
ATOM 965 N N . GLU A 1 115 ? -14.502 4.795 7.149 1.00 93.50 115 GLU A N 1
ATOM 966 C CA . GLU A 1 115 ? -15.903 4.416 6.969 1.00 93.50 115 GLU A CA 1
ATOM 967 C C . GLU A 1 115 ? -16.120 3.732 5.617 1.00 93.50 115 GLU A C 1
ATOM 969 O O . GLU A 1 115 ? -16.656 2.627 5.554 1.00 93.50 115 GLU A O 1
ATOM 974 N N . ASN A 1 116 ? -15.621 4.334 4.536 1.00 91.81 116 ASN A N 1
ATOM 975 C CA . ASN A 1 116 ? -15.699 3.757 3.196 1.00 91.81 116 ASN A CA 1
ATOM 976 C C . ASN A 1 116 ? -14.993 2.396 3.111 1.00 91.81 116 ASN A C 1
ATOM 978 O O . ASN A 1 116 ? -15.521 1.466 2.501 1.00 91.81 116 ASN A O 1
ATOM 982 N N . ALA A 1 117 ? -13.816 2.259 3.733 1.00 93.44 117 ALA A N 1
ATOM 983 C CA . ALA A 1 117 ? -13.096 0.989 3.786 1.00 93.44 117 ALA A CA 1
ATOM 984 C C . ALA A 1 117 ? -13.895 -0.092 4.529 1.00 93.44 117 ALA A C 1
ATOM 986 O O . ALA A 1 117 ? -13.989 -1.225 4.058 1.00 93.44 117 ALA A O 1
ATOM 987 N N . TYR A 1 118 ? -14.473 0.259 5.679 1.00 95.12 118 TYR A N 1
ATOM 988 C CA . TYR A 1 118 ? -15.307 -0.639 6.469 1.00 95.12 118 TYR A CA 1
ATOM 989 C C . TYR A 1 118 ? -16.557 -1.069 5.692 1.00 95.12 118 TYR A C 1
ATOM 991 O O . TYR A 1 118 ? -16.815 -2.266 5.566 1.00 95.12 118 TYR A O 1
ATOM 999 N N . ASN A 1 119 ? -17.284 -0.114 5.109 1.00 93.31 119 ASN A N 1
ATOM 1000 C CA . ASN A 1 119 ? -18.504 -0.376 4.350 1.00 93.31 119 ASN A CA 1
ATOM 1001 C C . ASN A 1 119 ? -18.243 -1.280 3.136 1.00 93.3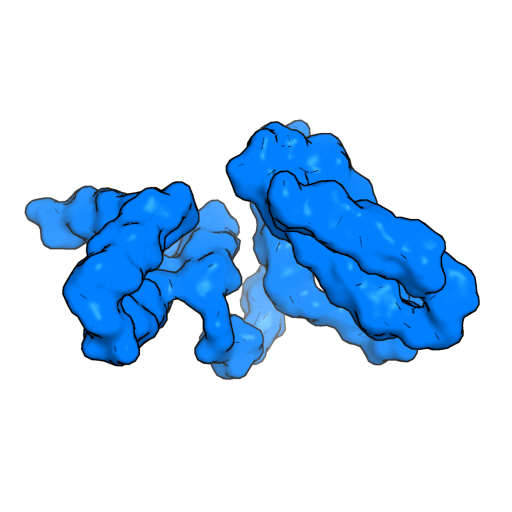1 119 ASN A C 1
ATOM 1003 O O . ASN A 1 119 ? -18.997 -2.224 2.915 1.00 93.31 119 ASN A O 1
ATOM 1007 N N . ASP A 1 120 ? -17.150 -1.067 2.392 1.00 91.38 120 ASP A N 1
ATOM 1008 C CA . ASP A 1 120 ? -16.764 -1.938 1.268 1.00 91.38 120 ASP A CA 1
ATOM 1009 C C . ASP A 1 120 ? -16.497 -3.385 1.722 1.00 91.38 120 ASP A C 1
ATOM 1011 O O . ASP A 1 120 ? -16.914 -4.335 1.057 1.00 91.38 120 ASP A O 1
ATOM 1015 N N . ILE A 1 121 ? -15.852 -3.572 2.882 1.00 94.06 121 ILE A N 1
ATOM 1016 C CA . ILE A 1 121 ? -15.643 -4.905 3.467 1.00 94.06 121 ILE A CA 1
ATOM 1017 C C . ILE A 1 121 ? -16.981 -5.557 3.818 1.00 94.06 121 ILE A C 1
ATOM 1019 O O . ILE A 1 121 ? -17.175 -6.724 3.483 1.00 94.06 121 ILE A O 1
ATOM 1023 N N . GLN A 1 122 ? -17.905 -4.831 4.455 1.00 94.25 122 GLN A N 1
ATOM 1024 C CA . GLN A 1 122 ? -19.212 -5.385 4.827 1.00 94.25 122 GLN A CA 1
ATOM 1025 C C . GLN A 1 122 ? -20.034 -5.770 3.593 1.00 94.25 122 GLN A C 1
ATOM 1027 O O . GLN A 1 122 ? -20.483 -6.908 3.497 1.00 94.25 122 GLN A O 1
ATOM 1032 N N . VAL A 1 123 ? -20.127 -4.883 2.596 1.00 92.75 123 VAL A N 1
ATOM 1033 C CA . VAL A 1 123 ? -20.852 -5.150 1.341 1.00 92.75 123 VAL A CA 1
ATOM 1034 C C . VAL A 1 123 ? -20.301 -6.391 0.635 1.00 92.75 123 VAL A C 1
ATOM 1036 O O . VAL A 1 123 ? -21.068 -7.235 0.173 1.00 92.75 123 VAL A O 1
ATOM 1039 N N . LYS A 1 124 ? -18.972 -6.546 0.575 1.00 92.06 124 LYS A N 1
ATOM 1040 C CA . LYS A 1 124 ? -18.340 -7.743 -0.001 1.00 92.06 124 LYS A CA 1
ATOM 1041 C C . LYS A 1 124 ? -18.632 -8.991 0.823 1.00 92.06 124 LYS A C 1
ATOM 1043 O O . LYS A 1 124 ? -18.918 -10.035 0.247 1.00 92.06 124 LYS A O 1
ATOM 1048 N N . ALA A 1 125 ? -18.555 -8.887 2.145 1.00 93.81 125 ALA A N 1
ATOM 1049 C CA . ALA A 1 125 ? -18.804 -9.988 3.065 1.00 93.81 125 ALA A CA 1
ATOM 1050 C C . ALA A 1 125 ? -20.260 -10.480 3.006 1.00 93.81 125 ALA A C 1
ATOM 1052 O O . ALA A 1 125 ? -20.493 -11.681 3.084 1.00 93.81 125 ALA A O 1
ATOM 1053 N N . ASP A 1 126 ? -21.227 -9.580 2.832 1.00 93.81 126 ASP A N 1
ATOM 1054 C CA . ASP A 1 126 ? -22.655 -9.908 2.747 1.00 93.81 126 ASP A CA 1
ATOM 1055 C C . ASP A 1 126 ? -23.029 -10.672 1.472 1.00 93.81 126 ASP A C 1
ATOM 1057 O O . ASP A 1 126 ? -24.020 -11.398 1.457 1.00 93.81 126 ASP A O 1
ATOM 1061 N N . GLY A 1 127 ? -22.213 -10.564 0.421 1.00 93.06 127 GLY A N 1
ATOM 1062 C CA . GLY A 1 127 ? -22.351 -11.364 -0.796 1.00 93.06 127 GLY A CA 1
ATOM 1063 C C . GLY A 1 127 ? -21.733 -12.767 -0.722 1.00 93.06 127 GLY A C 1
ATOM 1064 O O . GLY A 1 127 ? -21.731 -13.465 -1.735 1.00 93.06 127 GLY A O 1
ATOM 1065 N N . MET A 1 128 ? -21.164 -13.179 0.418 1.00 95.00 128 MET A N 1
ATOM 1066 C CA . MET A 1 128 ? -20.468 -14.463 0.587 1.00 95.00 128 MET A CA 1
ATOM 1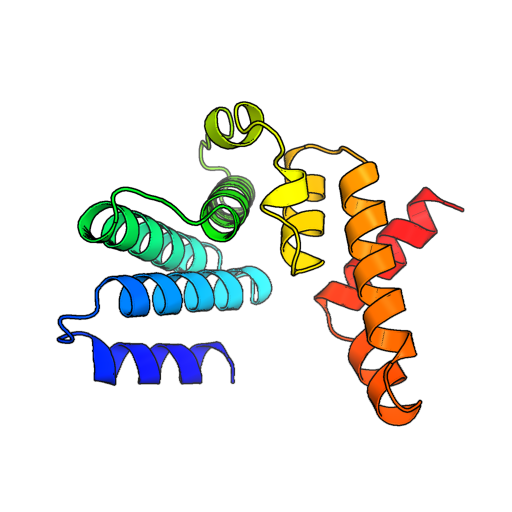067 C C . MET A 1 128 ? -21.273 -15.442 1.449 1.00 95.00 128 MET A C 1
ATOM 1069 O O . MET A 1 128 ? -21.970 -15.034 2.374 1.00 95.00 128 MET A O 1
ATOM 1073 N N . GLU A 1 129 ? -21.116 -16.747 1.206 1.00 96.00 129 GLU A N 1
ATOM 1074 C CA . GLU A 1 129 ? -21.611 -17.780 2.131 1.00 96.00 129 GLU A CA 1
ATOM 1075 C C . GLU A 1 129 ? -20.888 -17.694 3.485 1.00 96.00 129 GLU A C 1
ATOM 1077 O O . GLU A 1 129 ? -19.721 -17.294 3.543 1.00 96.00 129 GLU A O 1
ATOM 1082 N N . ASP A 1 130 ? -21.549 -18.119 4.565 1.00 92.56 130 ASP A N 1
ATOM 1083 C CA . ASP A 1 130 ? -21.078 -17.929 5.945 1.00 92.56 130 ASP A CA 1
ATOM 1084 C C . ASP A 1 130 ? -19.642 -18.417 6.190 1.00 92.56 130 ASP A C 1
ATOM 1086 O O . ASP A 1 130 ? -18.849 -17.723 6.833 1.00 92.56 130 ASP A O 1
ATOM 1090 N N . GLU A 1 131 ? -19.270 -19.578 5.643 1.00 91.94 131 GLU A N 1
ATOM 1091 C CA . GLU A 1 131 ? -17.919 -20.134 5.790 1.00 91.94 131 GLU A CA 1
ATOM 1092 C C . GLU A 1 131 ? -16.855 -19.216 5.158 1.00 91.94 131 GLU A C 1
ATOM 1094 O O . GLU A 1 131 ? -15.826 -18.902 5.769 1.00 91.94 131 GLU A O 1
ATOM 1099 N N . PHE A 1 132 ? -17.118 -18.718 3.947 1.00 93.75 132 PHE A N 1
ATOM 1100 C CA . PHE A 1 132 ? -16.212 -17.809 3.247 1.00 93.75 132 PHE A CA 1
ATOM 1101 C C . PHE A 1 132 ? -16.221 -16.408 3.855 1.00 93.75 132 PHE A C 1
ATOM 1103 O O . PHE A 1 132 ? -15.156 -15.795 3.976 1.00 93.75 132 PHE A O 1
ATOM 1110 N N . LYS A 1 133 ? -17.389 -15.929 4.296 1.00 95.31 133 LYS A N 1
ATOM 1111 C CA . LYS A 1 133 ? -17.571 -14.646 4.978 1.00 95.31 133 LYS A CA 1
ATOM 1112 C C . LYS A 1 133 ? -16.696 -14.567 6.224 1.00 95.31 133 LYS A C 1
ATOM 1114 O O . LYS A 1 133 ? -15.903 -13.635 6.365 1.00 95.31 133 LYS A O 1
ATOM 1119 N N . GLN A 1 134 ? -16.766 -15.573 7.098 1.00 93.50 134 GLN A N 1
ATOM 1120 C CA . GLN A 1 134 ? -15.961 -15.613 8.322 1.00 93.50 134 GLN A CA 1
ATOM 1121 C C . GLN A 1 134 ? -14.459 -15.589 8.027 1.00 93.50 134 GLN A C 1
ATOM 1123 O O . GLN A 1 134 ? -13.700 -14.879 8.695 1.00 93.50 134 GLN A O 1
ATOM 1128 N N . LYS A 1 135 ? -14.019 -16.330 7.005 1.00 95.12 135 LYS A N 1
ATOM 1129 C CA . LYS A 1 135 ? -12.616 -16.340 6.580 1.00 95.12 135 LYS A CA 1
ATOM 1130 C C . LYS A 1 135 ? -12.178 -14.980 6.033 1.00 95.12 135 LYS A C 1
ATOM 1132 O O . LYS A 1 135 ? -11.122 -14.485 6.423 1.00 95.12 135 LYS A O 1
ATOM 1137 N N . TYR A 1 136 ? -12.986 -14.373 5.166 1.00 93.75 136 TYR A N 1
ATOM 1138 C CA . TYR A 1 136 ? -12.710 -13.078 4.547 1.00 93.75 136 TYR A CA 1
ATOM 1139 C C . TYR A 1 136 ? -12.571 -11.954 5.580 1.00 93.75 136 TYR A C 1
ATOM 1141 O O . TYR A 1 136 ? -11.595 -11.202 5.542 1.00 93.75 136 TYR A O 1
ATOM 1149 N N . LEU A 1 137 ? -13.492 -11.887 6.546 1.00 94.94 137 LEU A N 1
ATOM 1150 C CA . LEU A 1 137 ? -13.467 -10.889 7.621 1.00 94.94 137 LEU A CA 1
ATOM 1151 C C . LEU A 1 137 ? -12.249 -11.047 8.549 1.00 94.94 137 LEU A C 1
ATOM 1153 O O . LEU A 1 137 ? -11.797 -10.076 9.151 1.00 94.94 137 LEU A O 1
ATOM 1157 N N . ASN A 1 138 ? -11.681 -12.254 8.640 1.00 95.12 138 ASN A N 1
ATOM 1158 C CA . ASN A 1 138 ? -10.498 -12.538 9.454 1.00 95.12 138 ASN A CA 1
ATOM 1159 C C . ASN A 1 138 ? -9.161 -12.385 8.714 1.00 95.12 138 ASN A C 1
ATOM 1161 O O . ASN A 1 138 ? -8.107 -12.566 9.332 1.00 95.12 138 ASN A O 1
ATOM 1165 N N . TYR A 1 139 ? -9.158 -12.027 7.427 1.00 91.31 139 TYR A N 1
ATOM 1166 C CA . TYR A 1 139 ? -7.918 -11.654 6.751 1.00 91.31 139 TYR A CA 1
ATOM 1167 C C . TYR A 1 139 ? -7.292 -10.418 7.404 1.00 91.31 139 TYR A C 1
ATOM 1169 O O . TYR A 1 139 ? -7.985 -9.517 7.871 1.00 91.31 139 TYR A O 1
ATOM 1177 N N . GLN A 1 140 ? -5.955 -10.389 7.448 1.00 88.88 140 GLN A N 1
ATOM 1178 C CA . GLN A 1 140 ? -5.184 -9.456 8.278 1.00 88.88 140 GLN A CA 1
ATOM 1179 C C . GLN A 1 140 ? -5.608 -7.988 8.108 1.00 88.88 140 GLN A C 1
ATOM 1181 O O . GLN A 1 140 ? -5.748 -7.278 9.100 1.00 88.88 140 GLN A O 1
ATOM 1186 N N . VAL A 1 141 ? -5.817 -7.538 6.867 1.00 89.62 141 VAL A N 1
ATOM 1187 C CA . VAL A 1 141 ? -6.146 -6.136 6.558 1.00 89.62 141 VAL A CA 1
ATOM 1188 C C . VAL A 1 141 ? -7.589 -5.812 6.927 1.00 89.62 141 VAL A C 1
ATOM 1190 O O . VAL A 1 141 ? -7.846 -4.806 7.577 1.00 89.62 141 VAL A O 1
ATOM 1193 N N . GLN A 1 142 ? -8.521 -6.687 6.558 1.00 93.88 142 GLN A N 1
ATOM 1194 C CA . GLN A 1 142 ? -9.947 -6.545 6.831 1.00 93.88 142 GLN A CA 1
ATOM 1195 C C . GLN A 1 142 ? -10.197 -6.500 8.332 1.00 93.88 142 GLN A C 1
ATOM 1197 O O . GLN A 1 142 ? -10.813 -5.565 8.833 1.00 93.88 142 GLN A O 1
ATOM 1202 N N . LYS A 1 143 ? -9.620 -7.462 9.056 1.00 95.38 143 LYS A N 1
ATOM 1203 C CA . LYS A 1 143 ? -9.694 -7.527 10.511 1.00 95.38 143 LYS A CA 1
ATOM 1204 C C . LYS A 1 143 ? -9.143 -6.261 11.162 1.00 95.38 143 LYS A C 1
ATOM 1206 O O . LYS A 1 143 ? -9.732 -5.762 12.113 1.00 95.38 143 LYS A O 1
ATOM 1211 N N . GLN A 1 144 ? -8.034 -5.725 10.650 1.00 94.19 144 GLN A N 1
ATOM 1212 C CA . GLN A 1 144 ? -7.467 -4.476 11.154 1.00 94.19 144 GLN A CA 1
ATOM 1213 C C . GLN A 1 144 ? -8.416 -3.286 10.946 1.00 94.19 144 GLN A C 1
ATOM 1215 O O . GLN A 1 144 ? -8.579 -2.488 11.864 1.00 94.19 144 GLN A O 1
ATOM 1220 N N . ILE A 1 145 ? -9.033 -3.172 9.767 1.00 95.81 145 ILE A N 1
ATOM 1221 C CA . ILE A 1 145 ? -9.979 -2.093 9.448 1.00 95.81 145 ILE A CA 1
ATOM 1222 C C . ILE A 1 145 ? -11.222 -2.183 10.337 1.00 95.81 145 ILE A C 1
ATOM 1224 O O . ILE A 1 145 ? -11.607 -1.181 10.930 1.00 95.81 145 ILE A O 1
ATOM 1228 N N . ILE A 1 146 ? -11.802 -3.379 10.476 1.00 96.44 146 ILE A N 1
ATOM 1229 C CA . ILE A 1 146 ? -12.994 -3.625 11.301 1.00 96.44 146 ILE A CA 1
ATOM 1230 C C . ILE A 1 1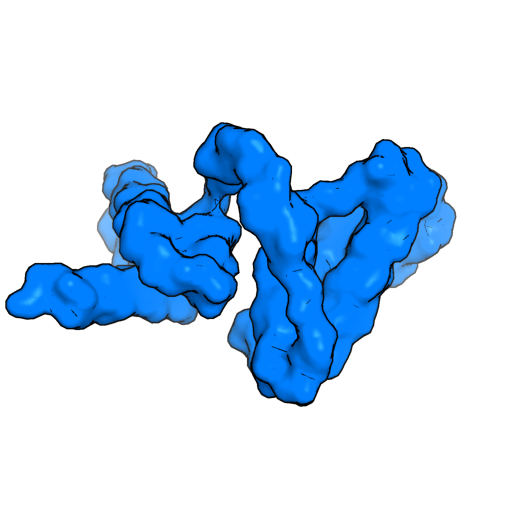46 ? -12.734 -3.231 12.757 1.00 96.44 146 ILE A C 1
ATOM 1232 O O . ILE A 1 146 ? -13.454 -2.400 13.299 1.00 96.44 146 ILE A O 1
ATOM 1236 N N . LEU A 1 147 ? -11.658 -3.748 13.361 1.00 96.25 147 LEU A N 1
ATOM 1237 C CA . LEU A 1 147 ? -11.320 -3.448 14.757 1.00 96.25 147 LEU A CA 1
ATOM 1238 C C . LEU A 1 147 ? -11.055 -1.956 14.988 1.00 96.25 147 LEU A C 1
ATOM 1240 O O . LEU A 1 147 ? -11.371 -1.423 16.051 1.00 96.25 147 LEU A O 1
ATOM 1244 N N . LEU A 1 148 ? -10.439 -1.281 14.015 1.00 95.94 148 LEU A N 1
ATOM 1245 C CA . LEU A 1 148 ? -10.178 0.150 14.118 1.00 95.94 148 LEU A CA 1
ATOM 1246 C C . LEU A 1 148 ? -11.470 0.963 14.027 1.00 95.94 148 LEU A C 1
ATOM 1248 O O . LEU A 1 148 ? -11.670 1.865 14.835 1.00 95.94 148 LEU A O 1
ATOM 1252 N N . TRP A 1 149 ? -12.348 0.618 13.084 1.00 96.31 149 TRP A N 1
ATOM 1253 C CA . TRP A 1 149 ? -13.652 1.254 12.939 1.00 96.31 149 TRP A CA 1
ATOM 1254 C C . TRP A 1 149 ? -14.499 1.094 14.203 1.00 96.31 149 TRP A C 1
ATOM 1256 O O . TRP A 1 149 ? -15.010 2.086 14.715 1.00 96.31 149 TRP A O 1
ATOM 1266 N N . GLU A 1 150 ? -14.592 -0.120 14.750 1.00 94.75 150 GLU A N 1
ATOM 1267 C CA . GLU A 1 150 ? -15.315 -0.395 15.997 1.00 94.75 150 GLU A CA 1
ATOM 1268 C C . GLU A 1 150 ? -14.762 0.430 17.162 1.00 94.75 150 GLU A C 1
ATOM 1270 O O . GLU A 1 150 ? -15.524 1.060 17.886 1.00 94.75 150 GLU A O 1
ATOM 1275 N N . LYS A 1 151 ? -13.433 0.497 17.309 1.00 95.00 151 LYS A N 1
ATOM 1276 C CA . LYS A 1 151 ? -12.785 1.279 18.370 1.00 95.00 151 LYS A CA 1
ATOM 1277 C C . LYS A 1 151 ? -13.078 2.780 18.273 1.00 95.00 151 LYS A C 1
ATOM 1279 O O . LYS A 1 151 ? -13.191 3.432 19.303 1.00 95.00 151 LYS A O 1
ATOM 1284 N N . GLU A 1 152 ? -13.140 3.340 17.069 1.00 93.31 152 GLU A N 1
ATOM 1285 C CA . GLU A 1 152 ? -13.437 4.765 16.868 1.00 93.31 152 GLU A CA 1
ATOM 1286 C C . GLU A 1 152 ? -14.933 5.100 16.961 1.00 93.31 152 GLU A C 1
ATOM 1288 O O . GLU A 1 152 ? -15.287 6.277 16.947 1.00 93.31 152 GLU A O 1
ATOM 1293 N N . ASN A 1 153 ? -15.811 4.094 16.993 1.00 88.62 153 ASN A N 1
ATOM 1294 C CA . ASN A 1 153 ? -17.269 4.245 17.052 1.00 88.62 153 ASN A CA 1
ATOM 1295 C C . ASN A 1 153 ? -17.895 3.718 18.358 1.00 88.62 153 ASN A C 1
ATOM 1297 O O . ASN A 1 153 ? -19.117 3.782 18.492 1.00 88.62 153 ASN A O 1
ATOM 1301 N N . ALA A 1 154 ? -17.086 3.193 19.281 1.00 80.81 154 ALA A N 1
ATOM 1302 C CA . ALA A 1 154 ? -17.493 2.759 20.618 1.00 80.81 154 ALA A CA 1
ATOM 1303 C C . ALA A 1 154 ? -17.458 3.924 21.617 1.00 80.81 154 ALA A C 1
ATOM 1305 O O . ALA A 1 154 ? -18.386 3.991 22.454 1.00 80.81 154 ALA A O 1
#

Sequence (154 aa):
QSIDYYERRLSVHKESSDKEWIAFIYGKLGFSYFYSKNYVKALESFESSTQIALEATNEEMLHVKIYLALTKKQLRKEYDISEILGMDKIEEKVRNYYVDQFGLYQLLGNRVYLENAYNDIQVKADGMEDEFKQKYLNYQVQKQIILLWEKENA

Foldseek 3Di:
DQLVVLVVVCVVCVVPPPLLVNLVSLLSNLVVCVVVVVLVSNLVSLVSSQVSCCVPPVDHQLSSLLSNQVSCVSVVHDHDCVVVVPDDPVVVSQPDALSSLVSCCVVPVDCVSLVVSLVNLVVVLVPDDPVVSVVSCPPPVNVVSVVVNVVVVD

Secondary structure (DSSP, 8-state):
-HHHHHHHHHHHHTT-S-HHHHHHHHHHHHHHHHHTT-HHHHHHHHHHHHHHHHHHHS---HHHHHHHHHHHHHTT-----HHHHT-TTHHHHSTT-HHHHHHHHHHH--HHHHHHHHHHHHHHHHTS-HHHHHHHHTSHHHHHHHHHHHHHH-

Radius of gyration: 16.23 Å; chains: 1; bounding box: 35×38×45 Å

pLDDT: mean 90.77, std 7.63, range [53.38, 98.5]